Protein AF-A0A932YYC6-F1 (afdb_monomer)

Structure (mmCIF, N/CA/C/O backbone):
data_AF-A0A932YYC6-F1
#
_entry.id   AF-A0A932YYC6-F1
#
loop_
_atom_site.group_PDB
_atom_site.id
_atom_site.type_symbol
_atom_site.label_atom_id
_atom_site.label_alt_id
_atom_site.label_comp_id
_atom_site.label_asym_id
_atom_site.label_entity_id
_atom_site.label_seq_id
_atom_site.pdbx_PDB_ins_code
_atom_site.Cartn_x
_atom_site.Cartn_y
_atom_site.Cartn_z
_atom_site.occupancy
_atom_site.B_iso_or_equiv
_atom_site.auth_seq_id
_atom_site.auth_comp_id
_atom_site.auth_asym_id
_atom_site.auth_atom_id
_atom_site.pdbx_PDB_model_num
ATOM 1 N N . MET A 1 1 ? 10.544 -3.493 -21.621 1.00 63.06 1 MET A N 1
ATOM 2 C CA . MET A 1 1 ? 10.304 -4.215 -20.346 1.00 63.06 1 MET A CA 1
ATOM 3 C C . MET A 1 1 ? 9.963 -3.274 -19.192 1.00 63.06 1 MET A C 1
ATOM 5 O O . MET A 1 1 ? 8.901 -3.422 -18.607 1.00 63.06 1 MET A O 1
ATOM 9 N N . ARG A 1 2 ? 10.783 -2.253 -18.917 1.00 66.00 2 ARG A N 1
ATOM 10 C CA . ARG A 1 2 ? 10.543 -1.253 -17.859 1.00 66.00 2 ARG A CA 1
ATOM 11 C C . ARG A 1 2 ? 9.150 -0.566 -17.854 1.00 66.00 2 ARG A C 1
ATOM 13 O O . ARG A 1 2 ? 8.575 -0.481 -16.774 1.00 66.00 2 ARG A O 1
ATOM 20 N N . PRO A 1 3 ? 8.548 -0.150 -18.994 1.00 74.56 3 PRO A N 1
ATOM 21 C CA . PRO A 1 3 ? 7.202 0.440 -18.977 1.00 74.56 3 PRO A CA 1
ATOM 22 C C . PRO A 1 3 ? 6.097 -0.574 -18.644 1.00 74.56 3 PRO A C 1
ATOM 24 O O . PRO A 1 3 ? 5.153 -0.225 -17.951 1.00 74.56 3 PRO A O 1
ATOM 27 N N . ALA A 1 4 ? 6.229 -1.838 -19.064 1.00 75.88 4 ALA A N 1
ATOM 28 C CA . ALA A 1 4 ? 5.254 -2.882 -18.736 1.00 75.88 4 ALA A CA 1
ATOM 29 C C . ALA A 1 4 ? 5.244 -3.198 -17.230 1.00 75.88 4 ALA A C 1
ATOM 31 O O . ALA A 1 4 ? 4.180 -3.348 -16.639 1.00 75.88 4 ALA A O 1
ATOM 32 N N . LEU A 1 5 ? 6.425 -3.221 -16.599 1.00 78.56 5 LEU A N 1
ATOM 33 C CA . LEU A 1 5 ? 6.553 -3.374 -15.148 1.00 78.56 5 LEU A CA 1
ATOM 34 C C . LEU A 1 5 ? 5.933 -2.189 -14.394 1.00 78.56 5 LEU A C 1
ATOM 36 O O . LEU A 1 5 ? 5.255 -2.403 -13.396 1.00 78.56 5 LEU A O 1
ATOM 40 N N . LEU A 1 6 ? 6.114 -0.957 -14.884 1.00 81.31 6 LEU A N 1
ATOM 41 C CA . LEU A 1 6 ? 5.470 0.228 -14.305 1.00 81.31 6 LEU A CA 1
ATOM 42 C C . LEU A 1 6 ? 3.943 0.163 -14.420 1.00 81.31 6 LEU A C 1
ATOM 44 O O . LEU A 1 6 ? 3.256 0.442 -13.445 1.00 81.31 6 LEU A O 1
ATOM 48 N N . VAL A 1 7 ? 3.408 -0.240 -15.576 1.00 84.69 7 VAL A N 1
ATOM 49 C CA . VAL A 1 7 ? 1.956 -0.409 -15.761 1.00 84.69 7 VAL A CA 1
ATOM 50 C C . VAL A 1 7 ? 1.408 -1.463 -14.799 1.00 84.69 7 VAL A C 1
ATOM 52 O O . VAL A 1 7 ? 0.435 -1.194 -14.099 1.00 84.69 7 VAL A O 1
ATOM 55 N N . PHE A 1 8 ? 2.058 -2.628 -14.708 1.00 85.19 8 PHE A N 1
ATOM 56 C CA . PHE A 1 8 ? 1.675 -3.669 -13.751 1.00 85.19 8 PHE A CA 1
ATOM 57 C C . PHE A 1 8 ? 1.716 -3.157 -12.305 1.00 85.19 8 PHE A C 1
ATOM 59 O O . PHE A 1 8 ? 0.768 -3.361 -11.551 1.00 85.19 8 PHE A O 1
ATOM 66 N N . PHE A 1 9 ? 2.779 -2.439 -11.936 1.00 84.50 9 PHE A N 1
ATOM 67 C CA . PHE A 1 9 ? 2.936 -1.859 -10.606 1.00 84.50 9 PHE A CA 1
ATOM 68 C C . PHE A 1 9 ? 1.825 -0.854 -10.274 1.00 84.50 9 PHE A C 1
ATOM 70 O O . PHE A 1 9 ? 1.246 -0.920 -9.194 1.00 84.50 9 PHE A O 1
ATOM 77 N N . VAL A 1 10 ? 1.470 0.035 -11.206 1.00 88.25 10 VAL A N 1
ATOM 78 C CA . VAL A 1 10 ? 0.382 1.007 -11.013 1.00 88.25 10 VAL A CA 1
ATOM 79 C C . VAL A 1 10 ? -0.963 0.304 -10.814 1.00 88.25 10 VAL A C 1
ATOM 81 O O . VAL A 1 10 ? -1.707 0.667 -9.904 1.00 88.25 10 VAL A O 1
ATOM 84 N N . VAL A 1 11 ? -1.266 -0.724 -11.615 1.00 90.56 11 VAL A N 1
ATOM 85 C CA . VAL A 1 11 ? -2.499 -1.517 -11.463 1.00 90.56 11 VAL A CA 1
ATOM 86 C C . VAL A 1 11 ? -2.526 -2.233 -10.112 1.00 90.56 11 VAL A C 1
ATOM 88 O O . VAL A 1 11 ? -3.552 -2.220 -9.433 1.00 90.56 11 VAL A O 1
ATOM 91 N N . PHE A 1 12 ? -1.398 -2.809 -9.694 1.00 88.69 12 PHE A N 1
ATOM 92 C CA . PHE A 1 12 ? -1.271 -3.453 -8.390 1.00 88.69 12 PHE A CA 1
ATOM 93 C C . PHE A 1 12 ? -1.520 -2.466 -7.240 1.00 88.69 12 PHE A C 1
ATOM 95 O O . PHE A 1 12 ? -2.329 -2.754 -6.363 1.00 88.69 12 PHE A O 1
ATOM 102 N N . VAL A 1 13 ? -0.899 -1.282 -7.271 1.00 88.81 13 VAL A N 1
ATOM 103 C CA . VAL A 1 13 ? -1.101 -0.239 -6.247 1.00 88.81 13 VAL A CA 1
ATOM 104 C C . VAL A 1 13 ? -2.557 0.236 -6.212 1.00 88.81 13 VAL A C 1
ATOM 106 O O . VAL A 1 13 ? -3.103 0.454 -5.133 1.00 88.81 13 VAL A O 1
ATOM 109 N N . ALA A 1 14 ? -3.214 0.366 -7.368 1.00 89.69 14 ALA A N 1
ATOM 110 C CA . ALA A 1 14 ? -4.628 0.733 -7.424 1.00 89.69 14 ALA A CA 1
ATOM 111 C C . ALA A 1 14 ? -5.533 -0.334 -6.780 1.00 89.69 14 ALA A C 1
ATOM 113 O O . ALA A 1 14 ? -6.448 0.007 -6.027 1.00 89.69 14 ALA A O 1
ATOM 114 N N . ALA A 1 15 ? -5.262 -1.618 -7.038 1.00 90.31 15 ALA A N 1
ATOM 115 C C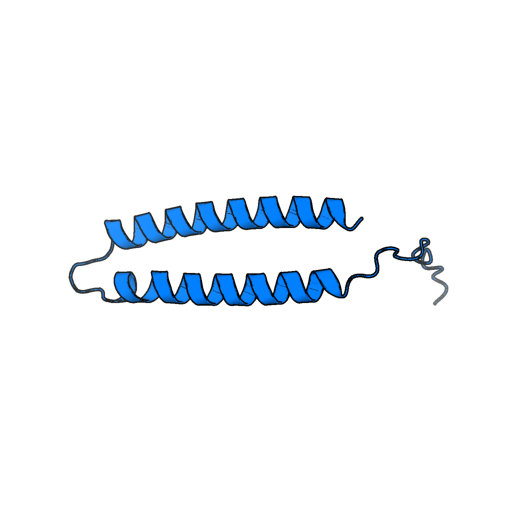A . ALA A 1 15 ? -5.983 -2.723 -6.411 1.00 90.31 15 ALA A CA 1
ATOM 116 C C . ALA A 1 15 ? -5.741 -2.773 -4.893 1.00 90.31 15 ALA A C 1
ATOM 118 O O . ALA A 1 15 ? -6.703 -2.878 -4.130 1.00 90.31 15 ALA A O 1
ATOM 119 N N . ASP A 1 16 ? -4.488 -2.632 -4.450 1.00 88.12 16 ASP A N 1
ATOM 120 C CA . ASP A 1 16 ? -4.129 -2.559 -3.028 1.00 88.12 16 ASP A CA 1
ATOM 121 C C . ASP A 1 16 ? -4.876 -1.423 -2.319 1.00 88.12 16 ASP A C 1
ATOM 123 O O . ASP A 1 16 ? -5.537 -1.650 -1.307 1.00 88.12 16 ASP A O 1
ATOM 127 N N . ALA A 1 17 ? -4.876 -0.221 -2.903 1.00 86.75 17 ALA A N 1
ATOM 128 C CA . ALA A 1 17 ? -5.586 0.929 -2.353 1.00 86.75 17 ALA A CA 1
ATOM 129 C C . A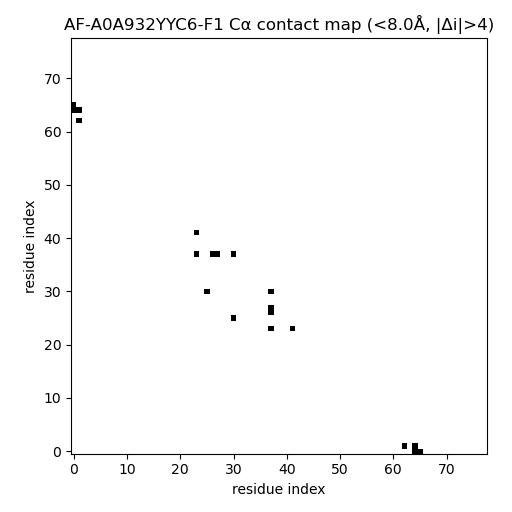LA A 1 17 ? -7.100 0.677 -2.227 1.00 86.75 17 ALA A C 1
ATOM 131 O O . ALA A 1 17 ? -7.707 1.047 -1.218 1.00 86.75 17 ALA A O 1
ATOM 132 N N . PHE A 1 18 ? -7.715 0.017 -3.214 1.00 90.12 18 PHE A N 1
ATOM 133 C CA . PHE A 1 18 ? -9.131 -0.353 -3.171 1.00 90.12 18 PHE A CA 1
ATOM 134 C C . PHE A 1 18 ? -9.437 -1.360 -2.049 1.00 90.12 18 PHE A C 1
ATOM 136 O O . PHE A 1 18 ? -10.399 -1.179 -1.289 1.00 90.12 18 PHE A O 1
ATOM 143 N N . PHE A 1 19 ? -8.611 -2.400 -1.901 1.00 86.44 19 PHE A N 1
ATOM 144 C CA . PHE A 1 19 ? -8.756 -3.376 -0.819 1.00 86.44 19 PHE A CA 1
ATOM 145 C C . PHE A 1 19 ? -8.514 -2.742 0.551 1.00 86.44 19 PHE A C 1
ATOM 147 O O . PHE A 1 19 ? -9.323 -2.936 1.459 1.00 86.44 19 PHE A O 1
ATOM 154 N N . ALA A 1 20 ? -7.474 -1.923 0.693 1.00 86.75 20 ALA A N 1
ATOM 155 C CA . ALA A 1 20 ? -7.180 -1.191 1.918 1.00 86.75 20 ALA A CA 1
ATOM 156 C C . ALA A 1 20 ? -8.345 -0.281 2.327 1.00 86.75 20 ALA A C 1
ATOM 158 O O . ALA A 1 20 ? -8.773 -0.309 3.481 1.00 86.75 20 ALA A O 1
ATOM 159 N N . ALA A 1 21 ? -8.918 0.473 1.383 1.00 85.06 21 ALA A N 1
ATOM 160 C CA . ALA A 1 21 ? -10.085 1.316 1.637 1.00 85.06 21 ALA A CA 1
ATOM 161 C C . ALA A 1 21 ? -11.296 0.487 2.094 1.00 85.06 21 ALA A C 1
ATOM 163 O O . ALA A 1 21 ? -11.968 0.849 3.064 1.00 85.06 21 ALA A O 1
ATOM 164 N N . SER A 1 22 ? -11.536 -0.656 1.447 1.00 84.38 22 SER A N 1
ATOM 165 C CA . SER A 1 22 ? -12.615 -1.582 1.807 1.00 84.38 22 SER A CA 1
ATOM 166 C C . SER A 1 22 ? -12.430 -2.153 3.217 1.00 84.38 22 SER A C 1
ATOM 168 O O . SER A 1 22 ? -13.378 -2.166 4.008 1.00 84.38 22 SER A O 1
ATOM 170 N N . VAL A 1 23 ? -11.210 -2.566 3.567 1.00 84.94 23 VAL A N 1
ATOM 171 C CA . VAL A 1 23 ? -10.852 -3.069 4.902 1.00 84.94 23 VAL A CA 1
ATOM 172 C C . VAL A 1 23 ? -10.996 -1.972 5.954 1.00 84.94 23 VAL A C 1
ATOM 174 O O . VA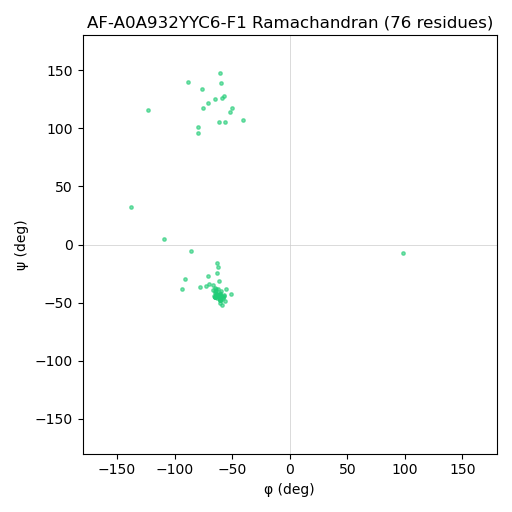L A 1 23 ? -11.610 -2.207 6.992 1.00 84.94 23 VAL A O 1
ATOM 177 N N . MET A 1 24 ? -10.508 -0.757 5.689 1.00 82.94 24 MET A N 1
ATOM 178 C CA . MET A 1 24 ? -10.644 0.371 6.615 1.00 82.94 24 MET A CA 1
ATOM 179 C C . MET A 1 24 ? -12.104 0.778 6.828 1.00 82.94 24 MET A C 1
ATOM 181 O O . MET A 1 24 ? -12.488 1.097 7.956 1.00 82.94 24 MET A O 1
ATOM 185 N N . TYR A 1 25 ? -12.929 0.745 5.779 1.00 84.56 25 TYR A N 1
ATOM 186 C CA . TYR A 1 25 ? -14.368 0.974 5.899 1.00 84.56 25 TYR A CA 1
ATOM 187 C C . TYR A 1 25 ? -15.015 -0.056 6.831 1.00 84.56 25 TYR A C 1
ATOM 189 O O . TYR A 1 25 ? -15.733 0.322 7.758 1.00 84.56 25 TYR A O 1
ATOM 197 N N . HIS A 1 26 ? -14.710 -1.343 6.643 1.00 83.19 26 HIS A N 1
ATOM 198 C CA . HIS A 1 26 ? -15.231 -2.406 7.504 1.00 83.19 26 HIS A CA 1
ATOM 199 C C . HIS A 1 26 ? -14.712 -2.282 8.940 1.00 83.19 26 HIS A C 1
ATOM 201 O O . HIS A 1 26 ? -15.499 -2.383 9.878 1.00 83.19 26 HIS A O 1
ATOM 207 N N . LEU A 1 27 ? -13.429 -1.967 9.124 1.00 82.38 27 LEU A N 1
ATOM 208 C CA . LEU A 1 27 ? -12.841 -1.706 10.438 1.00 82.38 27 LEU A CA 1
ATOM 209 C C . LEU A 1 27 ? -13.564 -0.579 11.170 1.00 82.38 27 LEU A C 1
ATOM 211 O O . LEU A 1 27 ? -13.845 -0.725 12.350 1.00 82.38 27 LEU A O 1
ATOM 215 N N . ARG A 1 28 ? -13.900 0.523 10.492 1.00 77.06 28 ARG A N 1
ATOM 216 C CA . ARG A 1 28 ? -14.626 1.644 11.112 1.00 77.06 28 ARG A CA 1
ATOM 217 C C . ARG A 1 28 ? -16.094 1.331 11.383 1.00 77.06 28 ARG A C 1
ATOM 219 O O . ARG A 1 28 ? -16.642 1.820 12.364 1.00 77.06 28 ARG A O 1
ATOM 226 N N . LYS A 1 29 ? -16.741 0.562 10.506 1.00 81.19 29 LYS A N 1
ATOM 227 C CA . LYS A 1 29 ? -18.174 0.256 10.608 1.00 81.19 29 LYS A CA 1
ATOM 228 C C . LYS A 1 29 ? -18.477 -0.822 11.646 1.00 81.19 29 LYS A C 1
ATOM 230 O O . LYS A 1 29 ? -19.504 -0.743 12.311 1.00 81.19 29 LYS A O 1
ATOM 235 N N . TYR A 1 30 ? -17.599 -1.813 11.771 1.00 80.31 30 TYR A N 1
ATOM 236 C CA . TYR A 1 30 ? -17.788 -2.978 12.637 1.00 80.31 30 TYR A CA 1
ATOM 237 C C . TYR A 1 30 ? -16.871 -2.974 13.869 1.00 80.31 30 TYR A C 1
ATOM 239 O O . TYR A 1 30 ? -16.887 -3.932 14.640 1.00 80.31 30 TYR A O 1
ATOM 247 N N . SER A 1 31 ? -16.080 -1.917 14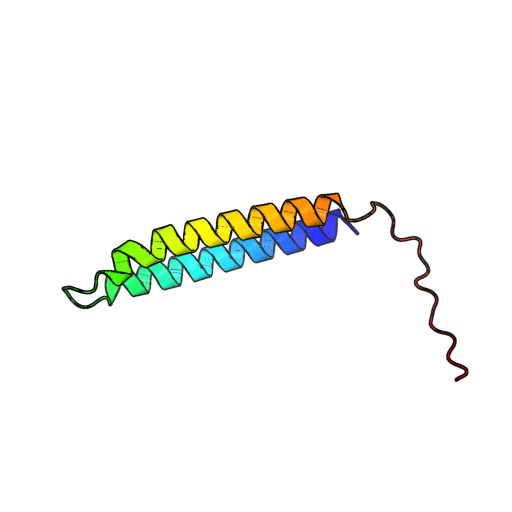.095 1.00 78.00 31 SER A N 1
ATOM 248 C CA . SER A 1 31 ? -15.330 -1.780 15.346 1.00 78.00 31 SER A CA 1
ATOM 249 C C . SER A 1 31 ? -16.280 -1.621 16.526 1.00 78.00 31 SER A C 1
ATOM 251 O O . SER A 1 31 ? -17.097 -0.699 16.553 1.00 78.00 31 SER A O 1
ATOM 253 N N . LEU A 1 32 ? -16.121 -2.487 17.527 1.00 77.69 32 LEU A N 1
ATOM 254 C CA . LEU A 1 32 ? -16.821 -2.366 18.800 1.00 77.69 32 LEU A CA 1
ATOM 255 C C . LEU A 1 32 ? -16.464 -1.036 19.499 1.00 77.69 32 LEU A C 1
ATOM 257 O O . LEU A 1 32 ? -15.326 -0.558 19.385 1.00 77.69 32 LEU A O 1
ATOM 261 N N . PRO A 1 33 ? -17.405 -0.435 20.249 1.00 69.38 33 PRO A N 1
ATOM 262 C CA . PRO A 1 33 ? -17.118 0.758 21.034 1.00 69.38 33 PRO A CA 1
ATOM 263 C C . PRO A 1 33 ? -15.967 0.484 22.016 1.00 69.38 33 PRO A C 1
ATOM 265 O O . PRO A 1 33 ? -15.995 -0.490 22.760 1.00 69.38 33 PRO A O 1
ATOM 268 N N . GLY A 1 34 ? -14.938 1.337 21.997 1.00 74.12 34 GLY A N 1
ATOM 269 C CA . GLY A 1 34 ? -13.731 1.192 22.826 1.00 74.12 34 GLY A CA 1
ATOM 270 C C . GLY A 1 34 ? -12.527 0.562 22.118 1.00 74.12 34 GLY A C 1
ATOM 271 O O . GLY A 1 34 ? -11.418 0.596 22.653 1.00 74.12 34 GLY A O 1
ATOM 272 N N . TRP A 1 35 ? -12.683 0.056 20.892 1.00 74.81 35 TRP A N 1
ATOM 273 C CA . TRP A 1 35 ? -11.566 -0.526 20.149 1.00 74.81 35 TRP A CA 1
ATOM 274 C C . TRP A 1 35 ? -10.690 0.556 19.496 1.00 74.81 35 TRP A C 1
ATOM 276 O O . TRP A 1 35 ? -10.956 1.051 18.400 1.00 74.81 35 TRP A O 1
ATOM 286 N N . GLY A 1 36 ? -9.604 0.931 20.182 1.00 77.50 36 GLY A N 1
ATOM 287 C CA . GLY A 1 36 ? -8.623 1.920 19.708 1.00 77.50 36 GLY A CA 1
ATOM 288 C C . GLY A 1 36 ? -7.877 1.517 18.428 1.00 77.50 36 GLY A C 1
ATOM 289 O O . GLY A 1 36 ? -7.317 2.378 17.751 1.00 77.50 36 GLY A O 1
ATOM 290 N N . ALA A 1 37 ? -7.923 0.234 18.050 1.00 73.31 37 ALA A N 1
ATOM 291 C CA . ALA A 1 37 ? -7.305 -0.289 16.832 1.00 73.31 37 ALA A CA 1
ATOM 292 C C . ALA A 1 37 ? -7.777 0.454 15.569 1.00 73.31 37 ALA A C 1
ATOM 294 O O . ALA A 1 37 ? -6.960 0.783 14.713 1.00 73.31 37 ALA A O 1
ATOM 295 N N . ALA A 1 38 ? -9.056 0.838 15.489 1.00 74.12 38 ALA A N 1
ATOM 296 C CA . ALA A 1 38 ? -9.594 1.590 14.351 1.00 74.12 38 ALA A CA 1
ATOM 297 C C . A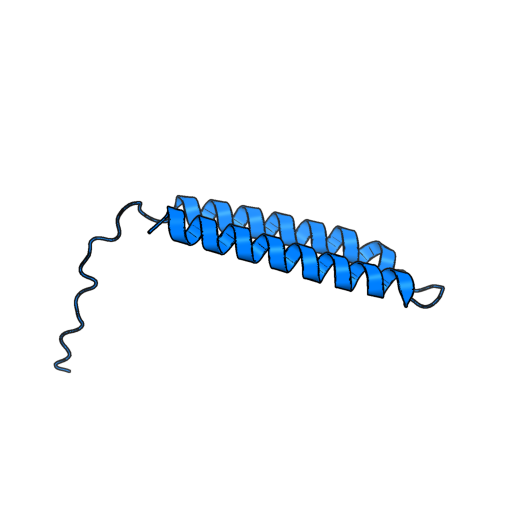LA A 1 38 ? -8.949 2.982 14.164 1.00 74.12 38 ALA A C 1
ATOM 299 O O . ALA A 1 38 ? -9.020 3.550 13.074 1.00 74.12 38 ALA A O 1
ATOM 300 N N . LYS A 1 39 ? -8.305 3.530 15.206 1.00 78.94 39 LYS A N 1
ATOM 301 C CA . LYS A 1 39 ? -7.583 4.813 15.163 1.00 78.94 39 LYS A CA 1
ATOM 302 C C . LYS A 1 39 ? -6.102 4.650 14.803 1.00 78.94 39 LYS A C 1
ATOM 304 O O . LYS A 1 39 ? -5.532 5.556 14.209 1.00 78.94 39 LYS A O 1
ATOM 309 N N . ILE A 1 40 ? -5.494 3.515 15.153 1.00 84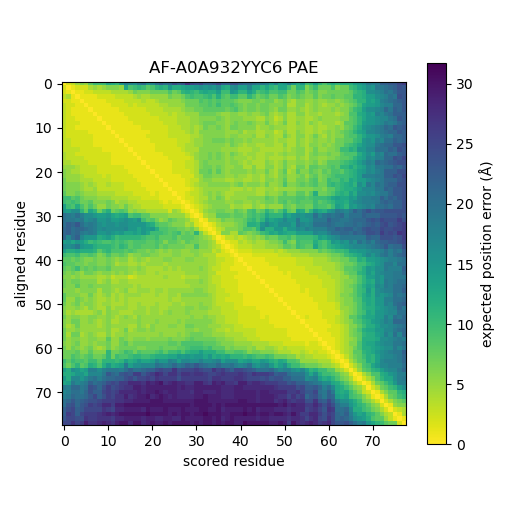.62 40 ILE A N 1
ATOM 310 C CA . ILE A 1 40 ? -4.051 3.257 14.994 1.00 84.62 40 ILE A CA 1
ATOM 311 C C . ILE A 1 40 ? -3.746 2.552 13.670 1.00 84.62 40 ILE A C 1
ATOM 313 O O . ILE A 1 40 ? -2.752 2.857 13.016 1.00 84.62 40 ILE A O 1
ATOM 317 N N . VAL A 1 41 ? -4.608 1.624 13.251 1.00 84.12 41 VAL A N 1
ATOM 318 C CA . VAL A 1 41 ? -4.384 0.810 12.050 1.00 84.12 41 VAL A CA 1
ATOM 319 C C . VAL A 1 41 ? -4.311 1.665 10.776 1.00 84.12 41 VAL A C 1
ATOM 321 O O . VAL A 1 41 ? -3.379 1.448 10.005 1.00 84.12 41 VAL A O 1
ATOM 324 N N . PRO A 1 42 ? -5.188 2.667 10.542 1.00 83.50 42 PRO A N 1
ATOM 325 C CA . PRO A 1 42 ? -5.096 3.494 9.340 1.00 83.50 42 PRO A CA 1
ATOM 326 C C . PRO A 1 42 ? -3.767 4.250 9.161 1.00 83.50 42 PRO A C 1
ATOM 328 O O . PRO A 1 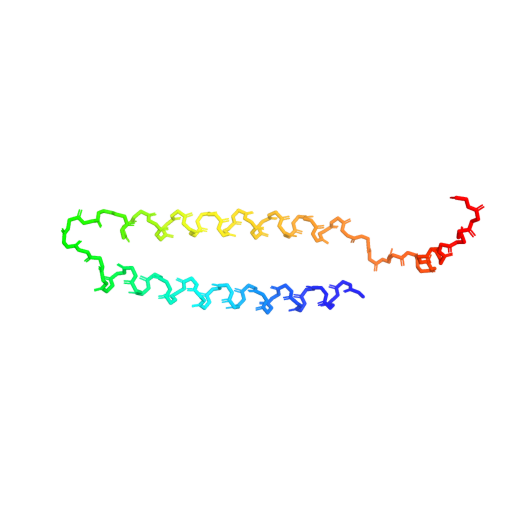42 ? -3.165 4.108 8.095 1.00 83.50 42 PRO A O 1
ATOM 331 N N . PRO A 1 43 ? -3.264 5.025 10.149 1.00 85.81 43 PRO A N 1
ATOM 332 C CA . PRO A 1 43 ? -1.986 5.716 9.993 1.00 85.81 43 PRO A CA 1
ATOM 333 C C . PRO A 1 43 ? -0.802 4.747 9.911 1.00 85.81 43 PRO A C 1
ATOM 335 O O . PRO A 1 43 ? 0.131 5.007 9.155 1.00 85.81 43 PRO A O 1
ATOM 338 N N . LEU A 1 44 ? -0.844 3.618 10.631 1.00 88.19 44 LEU A N 1
ATOM 339 C CA . LEU A 1 44 ? 0.210 2.603 10.562 1.00 88.19 44 LEU A CA 1
ATOM 340 C C . LEU A 1 44 ? 0.280 1.954 9.174 1.00 88.19 44 LEU A C 1
ATOM 342 O O . LEU A 1 44 ? 1.366 1.826 8.611 1.00 88.19 44 LEU A O 1
ATOM 346 N N . TYR A 1 45 ? -0.874 1.589 8.607 1.00 86.56 45 TYR A N 1
ATOM 347 C CA . TYR A 1 45 ? -0.958 1.047 7.254 1.00 86.56 45 TYR A CA 1
ATOM 348 C C . TYR A 1 45 ? -0.431 2.052 6.230 1.00 86.56 45 TYR A C 1
ATOM 350 O O . TYR A 1 45 ? 0.421 1.703 5.424 1.00 86.56 45 TYR A O 1
ATOM 358 N N . LEU A 1 46 ? -0.859 3.317 6.314 1.00 85.88 46 LEU A N 1
ATOM 359 C CA . LEU A 1 46 ? -0.376 4.373 5.424 1.00 85.88 46 LEU A CA 1
ATOM 360 C C . LEU A 1 46 ? 1.152 4.532 5.493 1.00 85.88 46 LEU A C 1
ATOM 362 O O . LEU A 1 46 ? 1.802 4.631 4.454 1.00 85.88 46 LEU A O 1
ATOM 366 N N . ALA A 1 47 ? 1.732 4.526 6.697 1.00 90.56 47 ALA A N 1
ATOM 367 C CA . ALA A 1 47 ? 3.180 4.614 6.879 1.00 90.56 47 ALA A CA 1
ATOM 368 C C . ALA A 1 47 ? 3.917 3.427 6.232 1.00 90.56 47 ALA A C 1
ATOM 370 O O . ALA A 1 47 ? 4.909 3.627 5.530 1.00 90.56 47 ALA A O 1
ATOM 371 N N . LEU A 1 48 ? 3.402 2.205 6.411 1.00 90.44 48 LEU A N 1
ATOM 372 C CA . LEU A 1 48 ? 3.930 0.995 5.773 1.00 90.44 48 LEU A CA 1
ATOM 373 C C . LEU A 1 48 ? 3.817 1.056 4.245 1.00 90.44 48 LEU A C 1
ATOM 375 O O . LEU A 1 48 ? 4.794 0.776 3.553 1.00 90.44 48 LEU A O 1
ATOM 379 N N . SER A 1 49 ? 2.669 1.468 3.706 1.00 87.38 49 SER A N 1
ATOM 380 C CA . SER A 1 49 ? 2.468 1.612 2.261 1.00 87.38 49 SER A CA 1
ATOM 381 C C . SER A 1 49 ? 3.435 2.624 1.646 1.00 87.38 49 SER A C 1
ATOM 383 O O . SER A 1 49 ? 4.021 2.344 0.603 1.00 87.38 49 SER A O 1
ATOM 385 N N . LEU A 1 50 ? 3.654 3.775 2.291 1.00 89.56 50 LEU A N 1
ATOM 386 C CA . LEU A 1 50 ? 4.616 4.780 1.822 1.00 89.56 50 LEU A CA 1
ATOM 387 C C . LEU A 1 50 ? 6.057 4.259 1.855 1.00 89.56 50 LEU A C 1
ATOM 389 O O . LEU A 1 50 ? 6.816 4.500 0.913 1.00 89.56 50 LEU A O 1
ATOM 393 N N . LEU A 1 51 ? 6.423 3.511 2.900 1.00 93.12 51 LEU A N 1
ATOM 394 C CA . LEU A 1 51 ? 7.730 2.862 2.995 1.00 93.12 51 LEU A CA 1
ATOM 395 C C . LEU A 1 51 ? 7.939 1.870 1.840 1.00 93.12 51 LEU A C 1
ATOM 397 O O . LEU A 1 51 ? 8.948 1.952 1.137 1.00 93.12 51 LEU A O 1
ATOM 401 N N . PHE A 1 52 ? 6.980 0.970 1.603 1.00 88.00 52 PHE A N 1
ATOM 402 C CA . PHE A 1 52 ? 7.063 -0.005 0.512 1.00 88.00 52 PHE A CA 1
ATOM 403 C C . PHE A 1 52 ? 7.055 0.650 -0.868 1.00 88.00 52 PHE A C 1
ATOM 405 O O . PHE A 1 52 ? 7.804 0.219 -1.743 1.00 88.00 52 PHE A O 1
ATOM 412 N N . LEU A 1 53 ? 6.275 1.716 -1.063 1.00 87.62 53 LEU A N 1
ATOM 413 C CA . LEU A 1 53 ? 6.292 2.501 -2.296 1.00 87.62 53 LEU A CA 1
ATOM 414 C C . LEU A 1 53 ? 7.683 3.101 -2.554 1.00 87.62 53 LEU A C 1
ATOM 416 O O . LEU A 1 53 ? 8.197 2.993 -3.666 1.00 87.62 53 LEU A O 1
ATOM 420 N N . GLY A 1 54 ? 8.317 3.682 -1.531 1.00 90.25 54 GLY A N 1
ATOM 421 C CA . GLY A 1 54 ? 9.677 4.217 -1.632 1.00 90.25 54 GLY A CA 1
ATOM 422 C C . GLY A 1 54 ? 10.709 3.141 -1.982 1.00 90.25 54 GLY A C 1
ATOM 423 O O . GLY A 1 54 ? 11.506 3.328 -2.904 1.00 90.25 54 GLY A O 1
ATOM 424 N N . LEU A 1 55 ? 10.649 1.986 -1.309 1.00 89.44 55 LEU A N 1
ATOM 425 C CA . LEU A 1 55 ? 11.510 0.836 -1.607 1.00 89.44 55 LEU A CA 1
ATOM 426 C C . LEU A 1 55 ? 11.302 0.317 -3.036 1.00 89.44 55 LEU A C 1
ATOM 428 O O . LEU A 1 55 ? 12.276 0.030 -3.733 1.00 89.44 55 LEU A O 1
ATOM 432 N N . ALA A 1 56 ? 10.053 0.241 -3.499 1.00 85.19 56 ALA A N 1
ATOM 433 C CA . ALA A 1 56 ? 9.730 -0.190 -4.854 1.00 85.19 56 ALA A CA 1
ATOM 434 C C . ALA A 1 56 ? 10.285 0.779 -5.908 1.00 85.19 56 ALA A C 1
ATOM 436 O O . ALA A 1 56 ? 10.900 0.336 -6.877 1.00 85.19 56 ALA A O 1
ATOM 437 N N . ILE A 1 57 ? 10.133 2.093 -5.710 1.00 85.94 57 ILE A N 1
ATOM 438 C CA . ILE A 1 57 ? 10.699 3.113 -6.608 1.00 85.94 57 ILE A CA 1
ATOM 439 C C . ILE A 1 57 ? 12.228 2.999 -6.660 1.00 85.94 57 ILE A C 1
ATOM 441 O O . ILE A 1 57 ? 12.800 2.986 -7.753 1.00 85.94 57 ILE A O 1
ATOM 445 N N . ALA A 1 58 ? 12.887 2.861 -5.506 1.00 87.06 58 ALA A N 1
ATOM 446 C CA . ALA A 1 58 ? 14.336 2.683 -5.434 1.00 87.06 58 ALA A CA 1
ATOM 447 C C . ALA A 1 58 ? 14.789 1.408 -6.169 1.00 87.06 58 ALA A C 1
ATOM 449 O O . ALA A 1 58 ? 15.729 1.447 -6.964 1.00 87.06 58 ALA A O 1
ATOM 450 N N . ALA A 1 59 ? 14.088 0.286 -5.987 1.00 85.19 59 ALA A N 1
ATOM 451 C CA . ALA A 1 59 ? 14.362 -0.947 -6.723 1.00 85.19 59 ALA A CA 1
ATOM 452 C C . ALA A 1 59 ? 14.186 -0.755 -8.240 1.00 85.19 59 ALA A C 1
ATOM 454 O O . ALA A 1 59 ? 15.055 -1.151 -9.014 1.00 85.19 59 ALA A O 1
ATOM 455 N N . PHE A 1 60 ? 13.121 -0.072 -8.675 1.00 80.19 60 PHE A N 1
ATOM 456 C CA . PHE A 1 60 ?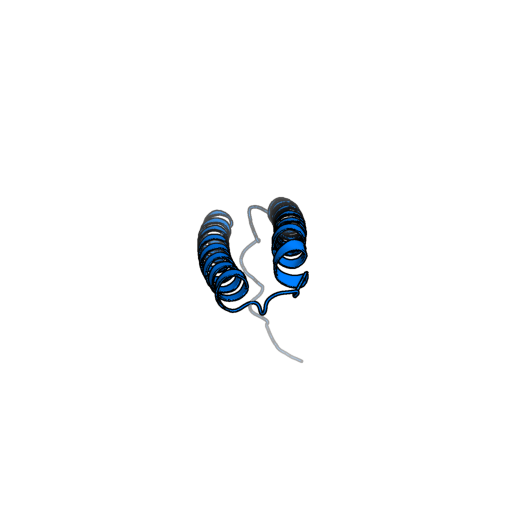 12.856 0.220 -10.090 1.00 80.19 60 PHE A CA 1
ATOM 457 C C . PHE A 1 60 ? 13.936 1.070 -10.766 1.00 80.19 60 PHE A C 1
ATOM 459 O O . PHE A 1 60 ? 14.155 0.934 -11.973 1.00 80.19 60 PHE A O 1
ATOM 466 N N . GLN A 1 61 ? 14.594 1.962 -10.025 1.00 82.50 61 GLN A N 1
ATOM 467 C CA . GLN A 1 61 ? 15.711 2.764 -10.535 1.00 82.50 61 GLN A CA 1
ATOM 468 C C . GLN A 1 61 ? 16.974 1.928 -10.769 1.00 82.50 61 GLN A C 1
ATOM 470 O O . GLN A 1 61 ? 17.759 2.259 -11.653 1.00 82.50 61 GLN A O 1
ATOM 475 N N . ASN A 1 62 ? 17.135 0.828 -10.030 1.00 81.00 62 ASN A N 1
ATOM 476 C CA . ASN A 1 62 ? 18.263 -0.093 -10.167 1.00 81.00 62 ASN A CA 1
ATOM 477 C C . ASN A 1 62 ? 18.052 -1.163 -11.255 1.00 81.00 62 ASN A C 1
ATOM 479 O O . ASN A 1 62 ? 18.976 -1.917 -11.553 1.00 81.00 62 ASN A O 1
ATOM 483 N N . ILE A 1 63 ? 16.865 -1.243 -11.873 1.00 73.94 63 ILE A N 1
ATOM 484 C CA . ILE A 1 63 ? 16.619 -2.168 -12.986 1.00 73.94 63 ILE A CA 1
ATOM 485 C C . ILE A 1 63 ? 17.286 -1.607 -14.254 1.00 73.94 63 ILE A C 1
ATOM 487 O O . ILE A 1 63 ? 16.871 -0.541 -14.729 1.00 73.94 63 ILE A O 1
ATOM 491 N N . PRO A 1 64 ? 18.273 -2.308 -14.850 1.00 73.88 64 PRO A N 1
ATOM 492 C CA . PRO A 1 64 ? 18.906 -1.850 -16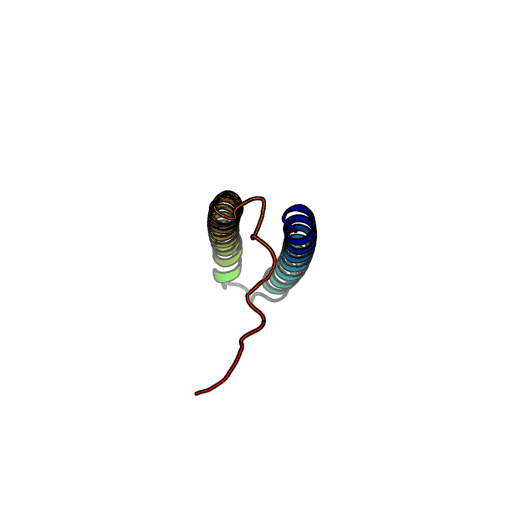.078 1.00 73.88 64 PRO A CA 1
ATOM 493 C C . PRO A 1 64 ? 17.865 -1.712 -17.208 1.00 73.88 64 PRO A C 1
ATOM 495 O O . PRO A 1 64 ? 16.977 -2.560 -17.346 1.00 73.88 64 PRO A O 1
ATOM 498 N N . PRO A 1 65 ? 17.934 -0.645 -18.030 1.00 68.25 65 PRO A N 1
ATOM 499 C CA . PRO A 1 65 ? 16.948 -0.377 -19.082 1.00 68.25 65 PRO A CA 1
ATOM 500 C C . PRO A 1 65 ? 16.912 -1.468 -20.162 1.00 68.25 65 PRO A C 1
ATOM 502 O O . PRO A 1 65 ? 15.870 -1.679 -20.789 1.00 68.25 65 PRO A O 1
ATOM 505 N N . SER A 1 66 ? 18.019 -2.190 -20.325 1.00 66.69 66 SER A N 1
ATOM 506 C CA . SER A 1 66 ? 18.155 -3.391 -21.135 1.00 66.69 66 SER A CA 1
ATOM 507 C C . SER A 1 66 ? 18.655 -4.539 -20.257 1.00 66.69 66 SER A C 1
ATOM 509 O O . SER A 1 66 ? 19.776 -4.519 -19.759 1.00 66.69 66 SER A O 1
ATOM 511 N N . LEU A 1 67 ? 17.834 -5.575 -20.098 1.00 61.25 67 LEU A N 1
ATOM 512 C CA . LEU A 1 67 ? 18.373 -6.916 -19.898 1.00 61.25 67 LEU A CA 1
ATOM 513 C C . LEU A 1 67 ? 18.961 -7.330 -21.254 1.00 61.25 67 LEU A C 1
ATOM 515 O O . LEU A 1 67 ? 18.210 -7.297 -22.235 1.00 61.25 67 LEU A O 1
ATOM 519 N N . PRO A 1 68 ? 20.259 -7.662 -21.366 1.00 57.06 68 PRO A N 1
ATOM 520 C CA . PRO A 1 68 ? 20.765 -8.266 -22.587 1.00 57.06 68 PRO A CA 1
ATOM 521 C C . PRO A 1 68 ? 20.020 -9.591 -22.779 1.00 57.06 68 PRO A C 1
ATOM 523 O O . PRO A 1 68 ? 20.225 -10.549 -22.041 1.00 57.06 68 PRO A O 1
ATOM 526 N N . TRP A 1 69 ? 19.081 -9.614 -23.723 1.00 50.78 69 TRP A N 1
ATOM 527 C CA . TRP A 1 69 ? 18.556 -10.863 -24.253 1.00 50.78 69 TRP A CA 1
ATOM 528 C C . TRP A 1 69 ? 19.615 -11.424 -25.222 1.00 50.78 69 TRP A C 1
ATOM 530 O O . TRP A 1 69 ? 20.145 -10.653 -26.027 1.00 50.78 69 TRP A O 1
ATOM 540 N N . PRO A 1 70 ? 19.941 -12.725 -25.153 1.00 61.69 70 PRO A N 1
ATOM 541 C CA . PRO A 1 70 ? 19.162 -13.766 -24.511 1.00 61.69 70 PRO A CA 1
ATOM 542 C C . PRO A 1 70 ? 19.489 -13.934 -23.034 1.00 61.69 70 PRO A C 1
ATOM 544 O O . PRO A 1 70 ? 20.654 -13.963 -22.654 1.00 61.69 70 PRO A O 1
ATOM 547 N N . VAL A 1 71 ? 18.452 -14.155 -22.214 1.00 62.91 71 VAL A N 1
ATOM 548 C CA . VAL A 1 71 ? 18.628 -15.071 -21.080 1.00 62.91 71 VAL A CA 1
ATOM 549 C C . VAL A 1 71 ? 19.246 -16.307 -21.720 1.00 62.91 71 VAL A C 1
ATOM 551 O O . VAL A 1 71 ? 18.609 -16.823 -22.644 1.00 62.91 71 VAL A O 1
ATOM 554 N N . PRO A 1 72 ? 20.477 -16.723 -21.368 1.00 59.22 72 PRO A N 1
ATOM 555 C CA . PRO A 1 72 ? 21.038 -17.922 -21.958 1.00 59.22 72 PRO A CA 1
ATOM 556 C C . PRO A 1 72 ? 19.988 -19.007 -21.765 1.00 59.22 72 PRO A C 1
ATOM 558 O O . PRO A 1 72 ? 19.611 -19.316 -20.633 1.00 59.22 72 PRO A O 1
ATOM 561 N N . ALA A 1 73 ? 19.424 -19.481 -22.880 1.00 61.41 73 ALA A N 1
ATOM 562 C CA . ALA A 1 73 ? 18.603 -20.669 -22.882 1.00 61.41 73 ALA A CA 1
ATOM 563 C C . ALA A 1 73 ? 19.524 -21.716 -22.287 1.00 61.41 73 ALA A C 1
ATOM 565 O O . ALA A 1 73 ? 20.528 -22.058 -22.903 1.00 61.41 73 ALA A O 1
ATOM 566 N N . PHE A 1 74 ? 19.256 -22.056 -21.032 1.00 60.84 74 PHE A N 1
ATOM 567 C CA . PHE A 1 74 ? 20.016 -22.988 -20.228 1.00 60.84 74 PHE A CA 1
ATOM 568 C C . PHE A 1 74 ? 20.413 -24.165 -21.128 1.00 60.84 74 PHE A C 1
ATOM 570 O O . PHE A 1 74 ? 19.524 -24.934 -21.505 1.00 60.84 74 PHE A O 1
ATOM 577 N N . PRO A 1 75 ? 21.682 -24.332 -21.546 1.00 60.75 75 PRO A N 1
ATOM 578 C CA . PRO A 1 75 ? 22.073 -25.627 -22.031 1.00 60.75 75 PRO A CA 1
ATOM 579 C C . PRO A 1 75 ? 22.312 -26.397 -20.740 1.00 60.75 75 PRO A C 1
ATOM 581 O O . PRO A 1 75 ? 23.314 -26.186 -20.065 1.00 60.75 75 PRO A O 1
ATOM 584 N N . TRP A 1 76 ? 21.358 -27.227 -20.327 1.00 59.00 76 TRP A N 1
ATOM 585 C CA . TRP A 1 76 ? 21.723 -28.338 -19.457 1.00 59.00 76 TRP A CA 1
ATOM 586 C C . TRP A 1 76 ? 22.751 -29.165 -20.233 1.00 59.00 76 TRP A C 1
ATOM 588 O O . TRP A 1 76 ? 22.462 -29.567 -21.364 1.00 59.00 76 TRP A O 1
ATOM 598 N N . PRO A 1 77 ? 23.929 -29.430 -19.650 1.00 59.00 77 PRO A N 1
ATOM 599 C CA . PRO A 1 77 ? 24.361 -30.810 -19.746 1.00 59.00 77 PRO A CA 1
ATOM 600 C C . PRO A 1 77 ? 24.968 -31.351 -18.450 1.00 59.00 77 PRO A C 1
ATOM 602 O O . PRO A 1 77 ? 25.874 -32.160 -18.564 1.00 59.00 77 PRO A O 1
ATOM 605 N N . TRP A 1 78 ? 24.553 -30.940 -17.249 1.00 58.06 78 TRP A N 1
ATOM 606 C CA . TRP A 1 78 ? 24.894 -31.666 -16.010 1.00 58.06 78 TRP A CA 1
ATOM 607 C C . TRP A 1 78 ? 24.097 -31.164 -14.806 1.00 58.06 78 TRP A C 1
ATOM 609 O O . TRP A 1 78 ? 24.025 -29.930 -14.617 1.00 58.06 78 TRP A O 1
#

Organism: NCBI:txid2750080

pLDDT: mean 78.96, std 10.5, range [50.78, 93.12]

Solvent-accessible surface area (backbone atoms only — not comparable to full-atom values): 4767 Å² total; per-residue (Å²): 109,68,67,59,54,49,53,53,48,53,54,49,52,53,50,50,52,53,51,50,51,53,51,52,50,48,43,64,72,70,52,58,92,87,54,63,58,67,71,49,50,59,61,52,48,50,52,52,52,53,51,51,50,52,54,49,53,56,52,58,70,69,52,66,91,65,75,76,78,68,72,75,76,76,76,79,87,127

Foldseek 3Di:
DLVVVVVVVVVVVVVVVVVVVVVLVCCVVVPDPPPCCNVVVVVVVVVVVVVVVVVVVVVSVVDPPDDPPDPPPDPDDD

Mean predicted aligned error: 10.14 Å

Sequence (78 aa):
MRPALLVFFVVFVAADAFFAASVMYHLRKYSLPGWGAAKIVPPLYLALSLLFLGLAIAAFQNIPPSLPWPVPAFPWPW

Secondary structure (DSSP, 8-state):
-HHHHHHHHHHHHHHHHHHHHHHHHHHHHHPPTT-THHHHHHHHHHHHHHHHHHHHHHHHHTS-S---SPP-------

Radius of gyration: 19.84 Å; Cα contacts (8 Å, |Δi|>4): 10; chains: 1; bounding box: 43×37×47 Å